Protein AF-Q12351-F1 (afdb_monomer)

Secondary structure (DSSP, 8-state):
----------PPPEEEE--HHHHHHHHHHHTTT-HHHHHHHHHHTT--TTS---HHHHHHHHHHHHHHHHHTT-EEEEETTTTEEEEEPPTT-PPP----S-HHHHIIIIIHHHHHHHHHHHTTS------------

Sequence (137 aa):
MVASSINEESSLAVNLTSDVEKASKTLFKAFEKSYANDYLMKKFFHIPITEKVSRARINAMIHYYTTCYHDLDGEIAEANDFDAVAIWSRPGCHLPATLSDDESFNKIFFSRLDCEEARSHASGNGLLLPLCHRKRS

Structure (mmCIF, N/CA/C/O backbone):
data_AF-Q12351-F1
#
_entry.id   AF-Q12351-F1
#
loop_
_atom_site.group_PDB
_atom_site.id
_atom_site.type_symbol
_atom_site.label_atom_id
_atom_site.label_alt_id
_atom_site.label_comp_id
_atom_site.label_asym_id
_atom_site.label_entity_id
_atom_site.label_seq_id
_atom_site.pdbx_PDB_ins_code
_atom_site.Cartn_x
_atom_site.Cartn_y
_atom_site.Cartn_z
_atom_site.occupancy
_atom_site.B_iso_or_equiv
_atom_site.auth_seq_id
_atom_site.auth_comp_id
_atom_site.auth_asym_id
_atom_site.auth_atom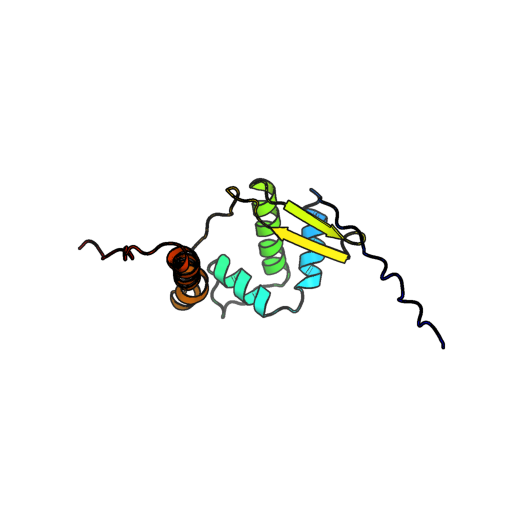_id
_atom_site.pdbx_PDB_model_num
ATOM 1 N N . MET A 1 1 ? 39.952 33.166 9.981 1.00 46.28 1 MET A N 1
ATOM 2 C CA . MET A 1 1 ? 38.847 32.818 9.066 1.00 46.28 1 MET A CA 1
ATOM 3 C C . MET A 1 1 ? 38.934 31.325 8.818 1.00 46.28 1 MET A C 1
ATOM 5 O O . MET A 1 1 ? 39.810 30.903 8.079 1.00 46.28 1 MET A O 1
ATOM 9 N N . VAL A 1 2 ? 38.136 30.523 9.520 1.00 43.78 2 VAL A N 1
ATOM 10 C CA . VAL A 1 2 ? 38.028 29.089 9.228 1.00 43.78 2 VAL A CA 1
ATOM 11 C C . VAL A 1 2 ? 36.829 28.973 8.304 1.00 43.78 2 VAL A C 1
ATOM 13 O O . VAL A 1 2 ? 35.702 29.187 8.740 1.00 43.78 2 VAL A O 1
ATOM 16 N N . ALA A 1 3 ? 37.088 28.762 7.016 1.00 51.72 3 ALA A N 1
ATOM 17 C CA . ALA A 1 3 ? 36.048 28.356 6.089 1.00 51.72 3 ALA A CA 1
ATOM 18 C C . ALA A 1 3 ? 35.582 26.981 6.569 1.00 51.72 3 ALA A C 1
ATOM 20 O O . ALA A 1 3 ? 36.320 26.003 6.475 1.00 51.72 3 ALA A O 1
ATOM 21 N N . SER A 1 4 ? 34.413 26.936 7.199 1.00 54.84 4 SER A N 1
ATOM 22 C CA . SER A 1 4 ? 33.743 25.687 7.518 1.00 54.84 4 SER A CA 1
ATOM 23 C C . SER A 1 4 ? 33.457 24.998 6.193 1.00 54.84 4 SER A C 1
ATOM 25 O O . SER A 1 4 ? 32.601 25.459 5.436 1.00 54.84 4 SER A O 1
ATOM 27 N N . SER A 1 5 ? 34.227 23.954 5.897 1.00 56.72 5 SER A N 1
ATOM 28 C CA . SER A 1 5 ? 33.968 23.036 4.800 1.00 56.72 5 SER A CA 1
ATOM 29 C C . SER A 1 5 ? 32.521 22.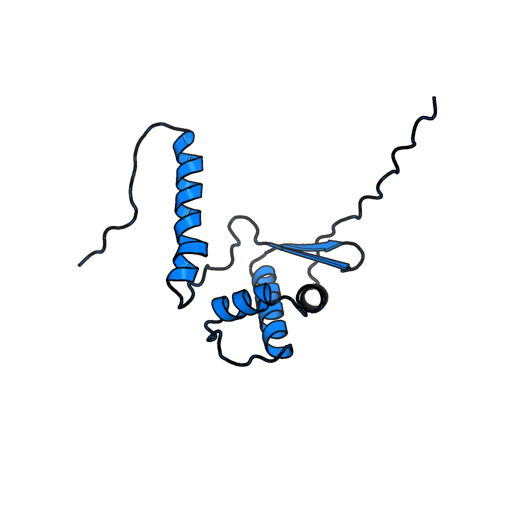585 4.922 1.00 56.72 5 SER A C 1
ATOM 31 O O . SER A 1 5 ? 32.148 21.921 5.888 1.00 56.72 5 SER A O 1
ATOM 33 N N . ILE A 1 6 ? 31.695 23.037 3.987 1.00 62.78 6 ILE A N 1
ATOM 34 C CA . ILE A 1 6 ? 30.345 22.530 3.805 1.00 62.78 6 ILE A CA 1
ATOM 35 C C . ILE A 1 6 ? 30.576 21.053 3.501 1.00 62.78 6 ILE A C 1
ATOM 37 O O . ILE A 1 6 ? 31.196 20.745 2.484 1.00 62.78 6 ILE A O 1
ATOM 41 N N . ASN A 1 7 ? 30.238 20.167 4.442 1.00 60.84 7 ASN A N 1
ATOM 42 C CA . ASN A 1 7 ? 30.271 18.733 4.190 1.00 60.84 7 ASN A CA 1
ATOM 43 C C . ASN A 1 7 ? 29.523 18.532 2.876 1.00 60.84 7 ASN A C 1
ATOM 45 O O . ASN A 1 7 ? 28.373 18.959 2.773 1.00 60.84 7 ASN A O 1
ATOM 49 N N . GLU A 1 8 ? 30.189 17.963 1.873 1.00 61.12 8 GLU A N 1
ATOM 50 C CA . GLU A 1 8 ? 29.503 17.418 0.713 1.00 61.12 8 GLU A CA 1
ATOM 51 C C . GLU A 1 8 ? 28.538 16.377 1.279 1.00 61.12 8 GLU A C 1
ATOM 53 O O . GLU A 1 8 ? 28.933 15.262 1.617 1.00 61.12 8 GLU A O 1
ATOM 58 N N . GLU A 1 9 ? 27.294 16.787 1.529 1.00 64.25 9 GLU A N 1
ATOM 59 C CA . GLU A 1 9 ? 26.228 15.873 1.886 1.00 64.25 9 GLU A CA 1
ATOM 60 C C . GLU A 1 9 ? 26.133 14.914 0.711 1.00 64.25 9 GLU A C 1
ATOM 62 O O . GLU A 1 9 ? 25.704 15.286 -0.382 1.00 64.25 9 GLU A O 1
ATOM 67 N N . SER A 1 10 ? 26.643 13.700 0.909 1.00 76.62 10 SER A N 1
ATOM 68 C CA . SER A 1 10 ? 26.610 12.652 -0.093 1.00 76.62 10 SER A CA 1
ATOM 69 C C . SER A 1 10 ? 25.144 12.358 -0.391 1.00 76.62 10 SER A C 1
ATOM 71 O O . SER A 1 10 ? 24.479 11.639 0.357 1.00 76.62 10 SER A O 1
ATOM 73 N N . SER A 1 11 ? 24.608 12.963 -1.445 1.00 81.56 11 SER A N 1
ATOM 74 C CA . SER A 1 11 ? 23.255 12.682 -1.897 1.00 81.56 11 SER A CA 1
ATOM 75 C C . SER A 1 11 ? 23.194 11.222 -2.333 1.00 81.56 11 SER A C 1
ATOM 77 O O . SER A 1 11 ? 23.970 10.799 -3.194 1.00 81.56 11 SER A O 1
ATOM 79 N N . LEU A 1 12 ? 22.291 10.452 -1.735 1.00 87.00 12 LEU A N 1
ATOM 80 C CA . LEU A 1 12 ? 22.066 9.065 -2.120 1.00 87.00 12 LEU A CA 1
ATOM 81 C C . LEU A 1 12 ? 21.270 9.036 -3.428 1.00 87.00 12 LEU A C 1
ATOM 83 O O . LEU A 1 12 ? 20.293 9.771 -3.582 1.00 87.00 12 LEU A O 1
ATOM 87 N N . ALA A 1 13 ? 21.699 8.201 -4.374 1.00 92.38 13 ALA A N 1
ATOM 88 C CA . ALA A 1 13 ? 20.981 8.022 -5.628 1.00 92.38 13 ALA A CA 1
ATOM 89 C C . ALA A 1 13 ? 19.627 7.337 -5.380 1.00 92.38 13 ALA A C 1
ATOM 91 O O . ALA A 1 13 ? 19.525 6.421 -4.562 1.00 92.38 13 ALA A O 1
ATOM 92 N N . VAL A 1 14 ? 18.607 7.785 -6.112 1.00 95.12 14 VAL A N 1
ATOM 93 C CA . VAL A 1 14 ? 17.275 7.175 -6.145 1.00 95.12 14 VAL A CA 1
ATOM 94 C C . VAL A 1 14 ? 17.141 6.428 -7.466 1.00 95.12 14 VAL A C 1
ATOM 96 O O . VAL A 1 14 ? 17.316 7.026 -8.529 1.00 95.12 14 VAL A O 1
ATOM 99 N N . ASN A 1 15 ? 16.820 5.139 -7.406 1.00 96.69 15 ASN A N 1
ATOM 100 C CA . ASN A 1 15 ? 16.699 4.276 -8.576 1.00 96.69 15 ASN A CA 1
ATOM 101 C C . ASN A 1 15 ? 15.251 3.823 -8.750 1.00 96.69 15 ASN A C 1
ATOM 103 O O . ASN A 1 15 ? 14.608 3.403 -7.789 1.00 96.69 15 ASN A O 1
ATOM 107 N N . LEU A 1 16 ? 14.746 3.854 -9.984 1.00 96.88 16 LEU A N 1
ATOM 108 C CA . LEU A 1 16 ? 13.497 3.171 -10.315 1.00 96.88 16 LEU A CA 1
ATOM 109 C C . LEU A 1 16 ? 13.728 1.658 -10.331 1.00 96.88 16 LEU A C 1
ATOM 111 O O . LEU A 1 16 ? 14.754 1.180 -10.815 1.00 96.88 16 LEU A O 1
ATOM 115 N N . THR A 1 17 ? 12.762 0.906 -9.821 1.00 97.06 17 THR A N 1
ATOM 116 C CA . THR A 1 17 ? 12.842 -0.547 -9.687 1.00 97.06 17 THR A CA 1
ATOM 117 C C . THR A 1 17 ? 11.505 -1.208 -10.006 1.00 97.06 17 THR A C 1
ATOM 119 O O . THR A 1 17 ? 10.444 -0.608 -9.863 1.00 97.06 17 THR A O 1
ATOM 122 N N . SER A 1 18 ? 11.561 -2.467 -10.430 1.00 96.69 18 SER A N 1
ATOM 123 C CA . SER A 1 18 ? 10.404 -3.355 -10.593 1.00 96.69 18 SER A CA 1
ATOM 124 C C . SER A 1 18 ? 10.377 -4.473 -9.542 1.00 96.69 18 SER A C 1
ATOM 126 O O . SER A 1 18 ? 9.554 -5.385 -9.615 1.00 96.69 18 SER A O 1
ATOM 128 N N . ASP A 1 19 ? 11.263 -4.426 -8.538 1.00 97.69 19 ASP A N 1
ATOM 129 C CA . ASP A 1 19 ? 11.307 -5.412 -7.453 1.00 97.69 19 ASP A CA 1
ATOM 130 C C . ASP A 1 19 ? 10.222 -5.121 -6.400 1.00 97.69 19 ASP A C 1
ATOM 132 O O . ASP A 1 19 ? 10.468 -4.600 -5.306 1.00 97.69 19 ASP A O 1
ATOM 136 N N . VAL A 1 20 ? 8.985 -5.466 -6.763 1.00 97.81 20 VAL A N 1
ATOM 137 C CA . VAL A 1 20 ? 7.782 -5.346 -5.925 1.00 97.81 20 VAL A CA 1
ATOM 138 C C . VAL A 1 20 ? 7.952 -6.073 -4.590 1.00 97.81 20 VAL A C 1
ATOM 140 O O . VAL A 1 20 ? 7.477 -5.594 -3.554 1.00 97.81 20 VAL A O 1
ATOM 143 N N . GLU A 1 21 ? 8.628 -7.224 -4.580 1.00 98.00 21 GLU A N 1
ATOM 144 C CA . GLU A 1 21 ? 8.813 -8.021 -3.369 1.00 98.00 21 GLU A CA 1
ATOM 145 C C . GLU A 1 21 ? 9.727 -7.333 -2.358 1.00 98.00 21 GLU A C 1
ATOM 147 O O . GLU A 1 21 ? 9.361 -7.228 -1.181 1.00 98.00 21 GLU A O 1
ATOM 152 N N . LYS A 1 22 ? 10.910 -6.872 -2.782 1.00 98.00 22 LYS A N 1
ATOM 153 C CA . LYS A 1 22 ? 11.820 -6.142 -1.892 1.00 98.00 22 LYS A CA 1
ATOM 154 C C . LYS A 1 22 ? 11.204 -4.828 -1.446 1.00 98.00 22 LYS A C 1
ATOM 156 O O . LYS A 1 22 ? 11.209 -4.555 -0.247 1.00 98.00 22 LYS A O 1
ATOM 161 N N . ALA A 1 23 ? 10.584 -4.089 -2.366 1.00 98.06 23 ALA A N 1
ATOM 162 C CA . ALA A 1 23 ? 9.871 -2.858 -2.048 1.00 98.06 23 ALA A CA 1
ATOM 163 C C . ALA A 1 23 ? 8.824 -3.082 -0.945 1.00 98.06 23 ALA A C 1
ATOM 165 O O . ALA A 1 23 ? 8.816 -2.397 0.078 1.00 98.06 23 ALA A O 1
ATOM 166 N N . SER A 1 24 ? 8.000 -4.121 -1.095 1.00 98.19 24 SER A N 1
ATOM 167 C CA . SER A 1 24 ? 6.996 -4.490 -0.094 1.00 98.19 24 SER A CA 1
ATOM 168 C C . SER A 1 24 ? 7.629 -4.857 1.248 1.00 98.19 24 SER A C 1
ATOM 170 O O . SER A 1 24 ? 7.187 -4.367 2.284 1.00 98.19 24 SER A O 1
ATOM 172 N N . LYS A 1 25 ? 8.695 -5.670 1.256 1.00 98.19 25 LYS A N 1
ATOM 173 C CA . LYS A 1 25 ? 9.408 -6.060 2.487 1.00 98.19 25 LYS A CA 1
ATOM 174 C C . LYS A 1 25 ? 9.990 -4.853 3.225 1.00 98.19 25 LYS A C 1
ATOM 176 O O . LYS A 1 25 ? 9.944 -4.831 4.457 1.00 98.19 25 LYS A O 1
ATOM 181 N N . THR A 1 26 ? 10.489 -3.851 2.508 1.00 97.94 26 THR A N 1
ATOM 182 C CA . THR A 1 26 ? 10.934 -2.587 3.109 1.00 97.94 26 THR A CA 1
ATOM 183 C C . THR A 1 26 ? 9.766 -1.834 3.730 1.00 97.94 26 THR A C 1
ATOM 185 O O . THR A 1 26 ? 9.844 -1.448 4.896 1.00 97.94 26 THR A O 1
ATOM 188 N N . LEU A 1 27 ? 8.640 -1.710 3.026 1.00 97.56 27 LEU A N 1
ATOM 189 C CA . LEU A 1 27 ? 7.449 -1.052 3.571 1.00 97.56 27 LEU A CA 1
ATOM 190 C C . LEU A 1 27 ? 6.864 -1.784 4.787 1.00 97.56 27 LEU A C 1
ATOM 192 O O . LEU A 1 27 ? 6.393 -1.131 5.718 1.00 97.56 27 LEU A O 1
ATOM 196 N N . PHE A 1 28 ? 6.950 -3.119 4.843 1.00 97.88 28 PHE A N 1
ATOM 197 C CA . PHE A 1 28 ? 6.544 -3.883 6.030 1.00 97.88 28 PHE A CA 1
ATOM 198 C C . PHE A 1 28 ? 7.335 -3.460 7.267 1.00 97.88 28 PHE A C 1
ATOM 200 O O . PHE A 1 28 ? 6.759 -3.346 8.348 1.00 97.88 28 PHE A O 1
ATOM 207 N N . LYS A 1 29 ? 8.645 -3.227 7.110 1.00 97.31 29 LYS A N 1
ATOM 208 C CA . LYS A 1 29 ? 9.517 -2.753 8.190 1.00 97.31 29 LYS A CA 1
ATOM 209 C C . LYS A 1 29 ? 9.226 -1.291 8.524 1.00 97.31 29 LYS A C 1
ATOM 211 O O . LYS A 1 29 ? 9.035 -0.968 9.693 1.00 97.31 29 LYS A O 1
ATOM 216 N N . ALA A 1 30 ? 9.131 -0.429 7.511 1.00 96.44 30 ALA A N 1
ATOM 2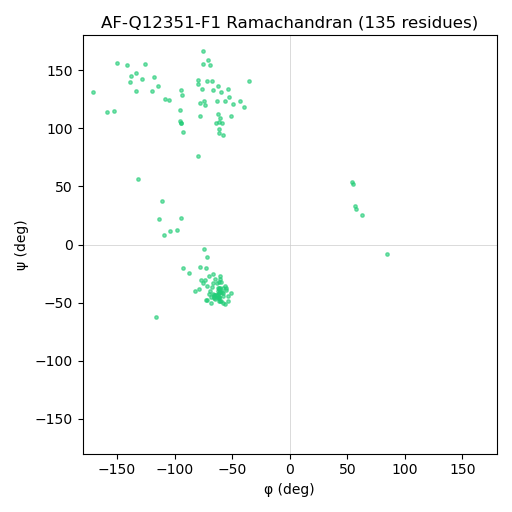17 C CA . ALA A 1 30 ? 8.894 1.004 7.685 1.00 96.44 30 ALA A CA 1
ATOM 218 C C . ALA A 1 30 ? 7.588 1.294 8.444 1.00 96.44 30 ALA A C 1
ATOM 220 O O . ALA A 1 30 ? 7.538 2.180 9.297 1.00 96.44 30 ALA A O 1
ATOM 221 N N . PHE A 1 31 ? 6.541 0.507 8.187 1.00 96.62 31 PHE A N 1
ATOM 222 C CA . PHE A 1 31 ? 5.233 0.666 8.820 1.00 96.62 31 PHE A CA 1
ATOM 223 C C . PHE A 1 31 ? 4.931 -0.357 9.919 1.00 96.62 31 PHE A C 1
ATOM 225 O O . PHE A 1 31 ? 3.793 -0.410 10.389 1.00 96.62 31 PHE A O 1
ATOM 232 N N . GLU A 1 32 ? 5.917 -1.133 10.386 1.00 95.88 32 GLU A N 1
ATOM 233 C CA . GLU A 1 32 ? 5.700 -2.233 11.340 1.00 95.88 32 GLU A CA 1
ATOM 234 C C . GLU A 1 32 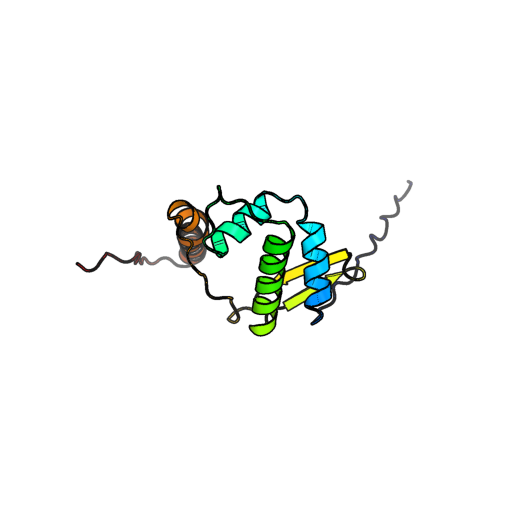? 4.897 -1.787 12.572 1.00 95.88 32 GLU A C 1
ATOM 236 O O . GLU A 1 32 ? 3.975 -2.484 13.000 1.00 95.88 32 GLU A O 1
ATOM 241 N N . LYS A 1 33 ? 5.214 -0.596 13.096 1.00 94.50 33 LYS A N 1
ATOM 242 C CA . LYS A 1 33 ? 4.617 -0.003 14.304 1.00 94.50 33 LYS A CA 1
ATOM 243 C C . LYS A 1 33 ? 3.797 1.260 14.013 1.00 94.50 33 LYS A C 1
ATOM 245 O O . LYS A 1 33 ? 3.593 2.085 14.902 1.00 94.50 33 LYS A O 1
ATOM 250 N N . SER A 1 34 ? 3.336 1.433 12.774 1.00 95.62 34 SER A N 1
ATOM 251 C CA . SER A 1 34 ? 2.550 2.601 12.371 1.00 95.62 34 SER A CA 1
ATOM 252 C C . SER A 1 34 ? 1.052 2.335 12.499 1.00 95.62 34 SER A C 1
ATOM 254 O O . SER A 1 34 ? 0.411 1.810 11.590 1.00 95.62 34 SER A O 1
ATOM 256 N N . TYR A 1 35 ? 0.461 2.765 13.617 1.00 93.75 35 TYR A N 1
ATOM 257 C CA . TYR A 1 35 ? -0.993 2.691 13.812 1.00 93.75 35 TYR A CA 1
ATOM 258 C C . TYR A 1 35 ? -1.777 3.499 12.770 1.00 93.75 35 TYR A C 1
ATOM 260 O O . TYR A 1 35 ? -2.899 3.134 12.425 1.00 93.75 35 TYR A O 1
ATOM 268 N N . ALA A 1 36 ? -1.187 4.581 12.254 1.00 94.44 36 ALA A N 1
ATOM 269 C CA . ALA A 1 36 ? -1.782 5.371 11.183 1.00 94.44 36 ALA A CA 1
ATOM 270 C C . ALA A 1 36 ? -1.879 4.558 9.884 1.00 94.44 36 ALA A C 1
ATOM 272 O O . ALA A 1 36 ? -2.937 4.527 9.261 1.00 94.44 36 ALA A O 1
ATOM 273 N N . ASN A 1 37 ? -0.811 3.842 9.516 1.00 94.94 37 ASN A N 1
ATOM 274 C CA . ASN A 1 37 ? -0.840 2.956 8.357 1.00 94.94 37 ASN A CA 1
ATOM 275 C C . ASN A 1 37 ? -1.851 1.817 8.550 1.00 94.94 37 ASN A C 1
ATOM 277 O O . ASN A 1 37 ? -2.649 1.553 7.657 1.00 94.94 37 ASN A O 1
ATOM 281 N N . ASP A 1 38 ? -1.889 1.193 9.729 1.00 95.62 38 ASP A N 1
ATOM 282 C CA . ASP A 1 38 ? -2.871 0.148 10.042 1.00 95.62 38 ASP A CA 1
ATOM 283 C C . ASP A 1 38 ? -4.316 0.647 9.893 1.00 95.62 38 ASP A C 1
ATOM 285 O O . ASP A 1 38 ? -5.167 -0.057 9.346 1.00 95.62 38 ASP A O 1
ATOM 289 N N . TYR A 1 39 ? -4.597 1.869 10.355 1.00 94.56 39 TYR A N 1
ATOM 290 C CA . TYR A 1 39 ? -5.895 2.515 10.175 1.00 94.56 39 TYR A CA 1
ATOM 291 C C . TYR A 1 39 ? -6.222 2.722 8.691 1.00 94.56 39 TYR A C 1
ATOM 293 O O . TYR A 1 39 ? -7.311 2.343 8.262 1.00 94.56 39 TYR A O 1
ATOM 301 N N . LEU A 1 40 ? -5.287 3.269 7.906 1.00 92.44 40 LEU A N 1
ATOM 302 C CA . LEU A 1 40 ? -5.476 3.489 6.469 1.00 92.44 40 LEU A CA 1
ATOM 303 C C . LEU A 1 40 ? -5.724 2.175 5.725 1.00 92.44 40 LEU A C 1
ATOM 305 O O . LEU A 1 40 ? -6.712 2.067 5.005 1.00 92.44 40 LEU A O 1
ATOM 309 N N . MET A 1 41 ? -4.900 1.151 5.960 1.00 94.62 41 MET A N 1
ATOM 310 C CA . MET A 1 41 ? -5.069 -0.168 5.343 1.00 94.62 41 MET A CA 1
ATOM 311 C C . MET A 1 41 ? -6.440 -0.764 5.665 1.00 94.62 41 MET A C 1
ATOM 313 O O . MET A 1 41 ? -7.131 -1.236 4.766 1.00 94.62 41 MET A O 1
ATOM 317 N N . LYS A 1 42 ? -6.892 -0.680 6.924 1.00 94.31 42 LYS A N 1
ATOM 318 C CA . LYS A 1 42 ? -8.245 -1.119 7.292 1.00 94.31 42 LYS A CA 1
ATOM 319 C C . LYS A 1 42 ? -9.332 -0.333 6.566 1.00 94.31 42 LYS A C 1
ATOM 321 O O . LYS A 1 42 ? -10.301 -0.936 6.120 1.00 94.31 42 LYS A O 1
ATOM 326 N N . LYS A 1 43 ? -9.187 0.989 6.438 1.00 92.38 43 LYS A N 1
ATOM 327 C CA . LYS A 1 43 ? -10.174 1.831 5.748 1.00 92.38 43 LYS A CA 1
ATOM 328 C C . LYS A 1 43 ? -10.263 1.518 4.265 1.00 92.38 43 LYS A C 1
ATOM 330 O O . LYS A 1 43 ? -11.377 1.409 3.759 1.00 92.38 43 LYS A O 1
ATOM 335 N N . PHE A 1 44 ? -9.124 1.333 3.607 1.00 90.44 44 PHE A N 1
ATOM 336 C CA . PHE A 1 44 ? -9.080 1.001 2.188 1.00 90.44 44 PHE A CA 1
ATOM 337 C C . PHE A 1 44 ? -9.585 -0.419 1.887 1.00 90.44 44 PHE A C 1
ATOM 339 O O . PHE A 1 44 ? -10.136 -0.655 0.820 1.00 90.44 44 PHE A O 1
ATOM 346 N N . PHE A 1 45 ? -9.469 -1.347 2.842 1.00 92.62 45 PHE A N 1
ATOM 347 C CA . PHE A 1 45 ? -9.984 -2.717 2.725 1.00 92.62 45 PHE A CA 1
ATOM 348 C C . PHE A 1 45 ? -11.353 -2.944 3.387 1.00 92.62 45 PHE A C 1
ATOM 350 O O . PHE A 1 45 ? -11.752 -4.096 3.556 1.00 92.62 45 PHE A O 1
ATOM 357 N N . HIS A 1 46 ? -12.076 -1.887 3.775 1.00 92.69 46 HIS A N 1
ATOM 358 C CA . HIS A 1 46 ? -13.410 -1.996 4.391 1.00 92.69 46 HIS A CA 1
ATOM 359 C C . HIS A 1 46 ? -13.450 -2.858 5.669 1.00 92.69 46 HIS A C 1
ATOM 361 O O . HIS A 1 46 ? -14.433 -3.531 5.976 1.00 92.69 46 HIS A O 1
ATOM 367 N N . ILE A 1 47 ? -12.366 -2.848 6.445 1.00 93.38 47 ILE A N 1
ATOM 368 C CA . ILE A 1 47 ? -12.259 -3.608 7.691 1.00 93.38 47 ILE A CA 1
ATOM 369 C C . ILE A 1 47 ? -12.673 -2.718 8.867 1.00 93.38 47 ILE A C 1
ATOM 371 O O . ILE A 1 47 ? -12.110 -1.629 9.041 1.00 93.38 47 ILE A O 1
ATOM 375 N N . PRO A 1 48 ? -13.590 -3.174 9.742 1.00 93.06 48 PRO A N 1
ATOM 376 C CA . PRO A 1 48 ? -13.922 -2.461 10.966 1.00 93.06 48 PRO A CA 1
ATOM 377 C C . PRO A 1 48 ? -12.6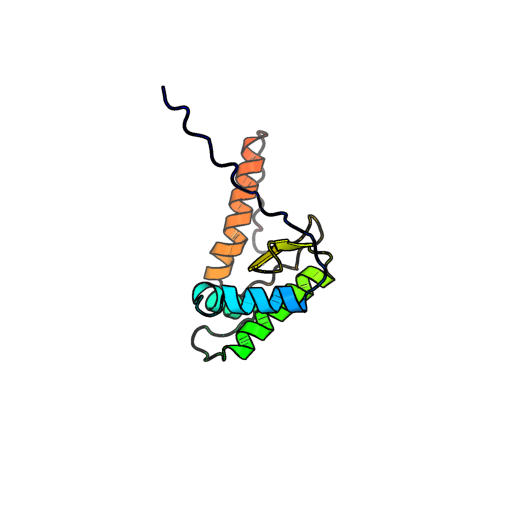76 -2.151 11.806 1.00 93.06 48 PRO A C 1
ATOM 379 O O . PRO A 1 48 ? -11.831 -3.011 12.067 1.00 93.06 48 PRO A O 1
ATOM 382 N N . ILE A 1 49 ? -12.563 -0.916 12.302 1.00 92.00 49 ILE A N 1
ATOM 383 C CA . ILE A 1 49 ? -11.392 -0.497 13.093 1.00 92.00 49 ILE A CA 1
ATOM 384 C C . ILE A 1 49 ? -11.220 -1.324 14.378 1.00 92.00 49 ILE A C 1
ATOM 386 O O . ILE A 1 49 ? -10.090 -1.516 14.828 1.00 92.00 49 ILE A O 1
ATOM 390 N N . THR A 1 50 ? -12.317 -1.867 14.913 1.00 94.12 50 THR A N 1
ATOM 391 C CA . THR A 1 50 ? -12.362 -2.740 16.095 1.00 94.12 50 THR A CA 1
ATOM 392 C C . THR A 1 50 ? -11.941 -4.181 15.806 1.00 94.12 50 THR A C 1
ATOM 394 O O . THR A 1 50 ? -11.577 -4.899 16.735 1.00 94.12 50 THR A O 1
ATOM 397 N N . GLU A 1 51 ? -11.955 -4.620 14.544 1.00 95.25 51 GLU A N 1
ATOM 398 C CA . GLU A 1 51 ? -11.559 -5.978 14.174 1.00 95.25 51 GLU A CA 1
ATOM 399 C C . GLU A 1 51 ? -10.062 -6.186 14.429 1.00 95.25 51 GLU A C 1
ATOM 401 O O . GLU A 1 51 ? -9.215 -5.371 14.044 1.00 95.25 51 GLU A O 1
ATOM 406 N N . LYS A 1 52 ? -9.703 -7.301 15.066 1.00 94.44 52 LYS A N 1
ATOM 407 C CA . LYS A 1 52 ? -8.300 -7.664 15.259 1.00 94.44 52 LYS A CA 1
ATOM 408 C C . LYS A 1 52 ? -7.712 -8.162 13.940 1.00 94.44 52 LYS A C 1
ATOM 410 O O . LYS A 1 52 ? -8.174 -9.149 13.378 1.00 94.44 52 LYS A O 1
ATOM 415 N N . VAL A 1 53 ? -6.632 -7.527 13.496 1.00 94.69 53 VAL A N 1
ATOM 416 C CA . VAL A 1 53 ? -5.913 -7.896 12.272 1.00 94.69 53 VAL A CA 1
ATOM 417 C C . VAL A 1 53 ? -4.480 -8.271 12.641 1.00 94.69 53 VAL A C 1
ATOM 419 O O . VAL A 1 53 ? -3.831 -7.572 13.415 1.00 94.69 53 VAL A O 1
ATOM 422 N N . SER A 1 54 ? -3.993 -9.407 12.138 1.00 96.44 54 SER A N 1
ATOM 423 C CA . SER A 1 54 ? -2.610 -9.838 12.367 1.00 96.44 54 SER A CA 1
ATOM 424 C C . SER A 1 54 ? -1.628 -8.954 11.597 1.00 96.44 54 SER A C 1
ATOM 426 O O . SER A 1 54 ? -1.988 -8.346 10.585 1.00 96.44 54 SER A O 1
ATOM 428 N N . ARG A 1 55 ? -0.354 -8.922 12.019 1.00 96.44 55 ARG A N 1
ATOM 429 C CA . ARG A 1 55 ? 0.651 -8.162 11.266 1.00 96.44 55 ARG A CA 1
ATOM 430 C C . ARG A 1 55 ? 0.796 -8.680 9.837 1.00 96.44 55 ARG A C 1
ATOM 432 O O . ARG A 1 55 ? 0.815 -7.875 8.915 1.00 96.44 55 ARG A O 1
ATOM 439 N N . ALA A 1 56 ? 0.774 -10.002 9.661 1.00 97.31 56 ALA A N 1
ATOM 440 C CA . ALA A 1 56 ? 0.800 -10.652 8.353 1.00 97.31 56 ALA A CA 1
ATOM 441 C C . ALA A 1 56 ? -0.334 -10.178 7.428 1.00 97.31 56 ALA A C 1
ATOM 443 O O . ALA A 1 56 ? -0.100 -9.958 6.245 1.00 97.31 56 ALA A O 1
ATOM 444 N N . ARG A 1 57 ? -1.545 -9.965 7.961 1.00 97.56 57 ARG A N 1
ATOM 445 C CA . ARG A 1 57 ? -2.685 -9.503 7.160 1.00 97.56 57 ARG A CA 1
ATOM 446 C C . ARG A 1 57 ? -2.544 -8.039 6.731 1.00 97.56 57 ARG A C 1
ATOM 448 O O . ARG A 1 57 ? -2.890 -7.731 5.600 1.00 97.56 57 ARG A O 1
ATOM 455 N N . ILE A 1 58 ? -1.977 -7.164 7.563 1.00 97.56 58 ILE A N 1
ATOM 456 C CA . ILE A 1 58 ? -1.637 -5.796 7.124 1.00 97.56 58 ILE A CA 1
ATOM 457 C C . ILE A 1 58 ? -0.486 -5.804 6.109 1.00 97.56 58 ILE A C 1
ATOM 459 O O . ILE A 1 58 ? -0.562 -5.100 5.110 1.00 97.56 58 ILE A O 1
ATOM 463 N N . ASN A 1 59 ? 0.537 -6.641 6.296 1.00 98.12 59 ASN A N 1
ATOM 464 C CA . ASN A 1 59 ? 1.621 -6.767 5.317 1.00 98.12 59 ASN A CA 1
ATOM 465 C C . ASN A 1 59 ? 1.090 -7.249 3.957 1.00 98.12 59 ASN A C 1
ATOM 467 O O . ASN A 1 59 ? 1.500 -6.737 2.922 1.00 98.12 59 ASN A O 1
ATOM 471 N N . ALA A 1 60 ? 0.123 -8.170 3.949 1.00 98.12 60 ALA A N 1
ATOM 472 C CA . ALA A 1 60 ? -0.550 -8.587 2.722 1.00 98.12 60 ALA A CA 1
ATOM 473 C C . ALA A 1 60 ? -1.292 -7.425 2.033 1.00 98.12 60 ALA A C 1
ATOM 475 O O . ALA A 1 60 ? -1.247 -7.330 0.812 1.00 98.12 60 ALA A O 1
ATOM 476 N N . MET A 1 61 ? -1.917 -6.513 2.789 1.00 97.00 61 MET A N 1
ATOM 477 C CA . MET A 1 61 ? -2.568 -5.312 2.234 1.00 97.00 61 MET A CA 1
ATOM 478 C C . MET A 1 61 ? -1.564 -4.333 1.629 1.00 97.00 61 MET A C 1
ATOM 480 O O . MET A 1 61 ? -1.796 -3.817 0.540 1.00 97.00 61 MET A O 1
ATOM 484 N N . ILE A 1 62 ? -0.432 -4.113 2.306 1.00 97.25 62 ILE A N 1
ATOM 485 C CA . ILE A 1 62 ? 0.662 -3.290 1.777 1.00 97.25 62 ILE A CA 1
ATOM 486 C C . ILE A 1 62 ? 1.175 -3.902 0.469 1.00 97.25 62 ILE A C 1
ATOM 488 O O . ILE A 1 62 ? 1.268 -3.204 -0.532 1.00 97.25 62 ILE A O 1
ATOM 492 N N . HIS A 1 63 ? 1.450 -5.209 0.454 1.00 98.06 63 HIS A N 1
ATOM 493 C CA . HIS A 1 63 ? 1.934 -5.906 -0.738 1.00 98.06 63 HIS A CA 1
ATOM 494 C C . HIS A 1 63 ? 0.938 -5.858 -1.895 1.00 98.06 63 HIS A C 1
ATOM 496 O O . HIS A 1 63 ? 1.333 -5.634 -3.037 1.00 98.06 63 HIS A O 1
ATOM 502 N N . TYR A 1 64 ? -0.351 -6.032 -1.593 1.00 96.56 64 TYR A N 1
ATOM 503 C CA . TYR A 1 64 ? -1.421 -5.894 -2.570 1.00 96.56 64 TYR A CA 1
ATOM 504 C C . TYR A 1 64 ? -1.381 -4.512 -3.220 1.00 96.56 64 TYR A C 1
ATOM 506 O O . TYR A 1 64 ? -1.311 -4.429 -4.440 1.00 96.56 64 TYR A O 1
ATOM 514 N N . TYR A 1 65 ? -1.327 -3.432 -2.430 1.00 94.50 65 TYR A N 1
ATOM 515 C CA . TYR A 1 65 ? -1.251 -2.088 -2.999 1.00 94.50 65 TYR A CA 1
ATOM 516 C C . TYR A 1 65 ? 0.040 -1.846 -3.776 1.00 94.50 65 TYR A C 1
ATOM 518 O O . TYR A 1 65 ? -0.047 -1.330 -4.885 1.00 94.50 65 TYR A O 1
ATOM 526 N N . THR A 1 66 ? 1.207 -2.257 -3.272 1.00 95.69 66 THR A N 1
ATOM 527 C CA . THR A 1 66 ? 2.467 -2.168 -4.033 1.00 95.69 66 THR A CA 1
ATOM 528 C C . THR A 1 66 ? 2.339 -2.839 -5.400 1.00 95.69 66 THR A C 1
ATOM 530 O O . THR A 1 66 ? 2.748 -2.265 -6.406 1.00 95.69 66 THR A O 1
ATOM 533 N N . THR A 1 67 ? 1.726 -4.024 -5.440 1.00 96.50 67 THR A N 1
ATOM 534 C CA . THR A 1 67 ? 1.491 -4.775 -6.679 1.00 96.50 67 THR A CA 1
ATOM 535 C C . THR A 1 67 ? 0.513 -4.037 -7.588 1.00 96.50 67 THR A C 1
ATOM 537 O O . THR A 1 67 ? 0.811 -3.840 -8.756 1.00 96.50 67 THR A O 1
ATOM 540 N N . CYS A 1 68 ? -0.605 -3.531 -7.061 1.00 93.94 68 CYS A N 1
ATOM 541 C CA . CYS A 1 68 ? -1.561 -2.765 -7.859 1.00 93.94 68 CYS A CA 1
ATOM 542 C C . CYS A 1 68 ? -0.955 -1.493 -8.461 1.00 93.94 68 CYS A C 1
ATOM 544 O O . CYS A 1 68 ? -1.264 -1.165 -9.602 1.00 93.94 68 CYS A O 1
ATOM 546 N N . TYR A 1 69 ? -0.113 -0.769 -7.715 1.00 93.50 69 TYR A N 1
ATOM 547 C CA . TYR A 1 69 ? 0.599 0.381 -8.269 1.00 93.50 69 TYR A CA 1
ATOM 548 C C . TYR A 1 69 ? 1.523 -0.058 -9.403 1.00 93.50 69 TYR A C 1
ATOM 550 O O . TYR A 1 69 ? 1.485 0.554 -10.460 1.00 93.50 69 TYR A O 1
ATOM 558 N N . HIS A 1 70 ? 2.292 -1.130 -9.220 1.00 94.75 70 HIS A N 1
ATOM 559 C CA . HIS A 1 70 ? 3.174 -1.655 -10.260 1.00 94.75 70 HIS A CA 1
ATOM 560 C C . HIS A 1 70 ? 2.411 -2.113 -11.518 1.00 94.75 70 HIS A C 1
ATOM 562 O O . HIS A 1 70 ? 2.790 -1.758 -12.629 1.00 94.75 70 HIS A O 1
ATOM 568 N N . ASP A 1 71 ? 1.308 -2.846 -11.352 1.00 94.69 71 ASP A N 1
ATOM 569 C CA . ASP A 1 71 ? 0.492 -3.372 -12.456 1.00 94.69 71 ASP A CA 1
ATOM 570 C C . ASP A 1 71 ? -0.212 -2.270 -13.261 1.00 94.69 71 ASP A C 1
ATOM 572 O O . ASP A 1 71 ? -0.532 -2.462 -14.433 1.00 94.69 71 ASP A O 1
ATOM 576 N N . LEU A 1 72 ? -0.455 -1.111 -12.642 1.00 92.50 72 LEU A N 1
ATOM 577 C CA . LEU A 1 72 ? -1.030 0.071 -13.285 1.00 92.50 72 LEU A CA 1
ATOM 578 C C . LEU A 1 72 ? 0.037 1.048 -13.789 1.00 92.50 72 LEU A C 1
ATOM 580 O O . LEU A 1 72 ? -0.247 2.232 -13.942 1.00 92.50 72 LEU A O 1
ATOM 584 N N . ASP A 1 73 ? 1.259 0.578 -14.035 1.00 92.88 73 ASP A N 1
ATOM 585 C CA . ASP A 1 73 ? 2.393 1.391 -14.476 1.00 92.88 73 ASP A CA 1
ATOM 586 C C . ASP A 1 73 ? 2.755 2.555 -13.526 1.00 92.88 73 ASP A C 1
ATOM 588 O O . ASP A 1 73 ? 3.225 3.622 -13.949 1.00 92.88 73 ASP A O 1
ATOM 592 N N . GLY A 1 74 ? 2.510 2.375 -12.230 1.00 92.06 74 GLY A N 1
ATOM 593 C CA . GLY A 1 74 ? 3.065 3.202 -11.168 1.00 92.06 74 GLY A CA 1
ATOM 594 C C . GLY A 1 74 ? 4.569 2.984 -11.028 1.00 92.06 74 GLY A C 1
ATOM 595 O O . GLY A 1 74 ? 5.114 1.938 -11.378 1.00 92.06 74 GLY A O 1
ATOM 596 N N . GLU A 1 75 ? 5.253 3.995 -10.511 1.00 94.69 75 GLU A N 1
ATOM 597 C CA . GLU A 1 75 ? 6.694 3.946 -10.304 1.00 94.69 75 GLU A CA 1
ATOM 598 C C . GLU A 1 75 ? 6.989 3.497 -8.878 1.00 94.69 75 GLU A C 1
ATOM 600 O O . GLU A 1 75 ? 6.414 4.001 -7.908 1.00 94.69 75 GLU A O 1
ATOM 605 N N . ILE A 1 76 ? 7.908 2.542 -8.763 1.00 97.12 76 ILE A N 1
ATOM 606 C CA . ILE A 1 76 ? 8.531 2.169 -7.501 1.00 97.12 76 ILE A CA 1
ATOM 607 C C . ILE A 1 76 ? 9.962 2.674 -7.568 1.00 97.12 76 ILE A C 1
ATOM 609 O O . ILE A 1 76 ? 10.702 2.344 -8.496 1.00 97.12 76 ILE A O 1
ATOM 613 N N . ALA A 1 77 ? 10.350 3.468 -6.581 1.00 97.19 77 ALA A N 1
ATOM 614 C CA . ALA A 1 77 ? 11.714 3.927 -6.424 1.00 97.19 77 ALA A CA 1
ATOM 615 C C . ALA A 1 77 ? 12.303 3.422 -5.115 1.00 97.19 77 ALA A C 1
ATOM 617 O O . ALA A 1 77 ? 11.612 3.344 -4.097 1.00 97.19 77 ALA A O 1
ATOM 618 N N . GLU A 1 78 ? 13.588 3.108 -5.144 1.00 97.38 78 GLU A N 1
ATOM 619 C CA . GLU A 1 78 ? 14.370 2.713 -3.983 1.00 97.38 78 GLU A CA 1
ATOM 620 C C . GLU A 1 78 ? 15.616 3.589 -3.849 1.00 97.38 78 GLU A C 1
ATOM 622 O O . GLU A 1 78 ? 16.086 4.183 -4.823 1.00 97.38 78 GLU A O 1
ATOM 627 N N . ALA A 1 79 ? 16.129 3.691 -2.630 1.00 96.19 79 ALA A N 1
ATOM 628 C CA . ALA A 1 79 ? 17.417 4.300 -2.360 1.00 96.19 79 ALA A CA 1
ATOM 629 C C . ALA A 1 79 ? 18.190 3.467 -1.337 1.00 96.19 79 ALA A C 1
ATOM 631 O O . ALA A 1 79 ? 17.615 2.949 -0.374 1.00 96.19 79 ALA A O 1
ATOM 632 N N . ASN A 1 80 ? 19.510 3.432 -1.530 1.00 95.31 80 ASN A N 1
ATOM 633 C CA . ASN A 1 80 ? 20.467 2.766 -0.650 1.00 95.31 80 ASN A CA 1
ATOM 634 C C . ASN A 1 80 ? 20.132 1.283 -0.398 1.00 95.31 80 ASN A C 1
ATOM 636 O O . ASN A 1 80 ? 20.007 0.864 0.748 1.00 95.31 80 ASN A O 1
ATOM 640 N N . ASP A 1 81 ? 19.968 0.509 -1.480 1.00 95.12 81 ASP A N 1
ATOM 641 C CA . ASP A 1 81 ? 19.643 -0.928 -1.449 1.00 95.12 81 ASP A CA 1
ATOM 642 C C . ASP A 1 81 ? 18.381 -1.220 -0.623 1.00 95.12 81 ASP A C 1
ATOM 644 O O . ASP A 1 81 ? 18.358 -2.067 0.270 1.00 95.12 81 ASP A O 1
ATOM 648 N N . PHE A 1 82 ? 17.298 -0.507 -0.953 1.00 96.62 82 PHE A N 1
ATOM 649 C CA . PHE A 1 82 ? 15.989 -0.642 -0.310 1.00 96.62 82 PHE A CA 1
ATOM 650 C C . PHE A 1 82 ? 15.945 -0.282 1.187 1.00 96.62 82 PHE A C 1
ATOM 652 O O . PHE A 1 82 ? 15.034 -0.731 1.893 1.00 96.62 82 PHE A O 1
ATOM 659 N N . ASP A 1 83 ? 16.849 0.568 1.677 1.00 95.31 83 ASP A N 1
ATOM 660 C CA . ASP A 1 83 ? 16.682 1.225 2.982 1.00 95.31 83 ASP A CA 1
ATOM 661 C C . ASP A 1 83 ? 15.497 2.201 2.971 1.00 95.31 83 ASP A C 1
ATOM 663 O O . ASP A 1 83 ? 14.784 2.348 3.968 1.00 95.31 83 ASP A O 1
ATOM 667 N N . ALA A 1 84 ? 15.255 2.839 1.823 1.00 95.44 84 ALA A N 1
ATOM 668 C CA . ALA A 1 84 ? 14.085 3.665 1.575 1.00 95.44 84 ALA A CA 1
ATOM 669 C C . ALA A 1 84 ? 13.397 3.244 0.277 1.0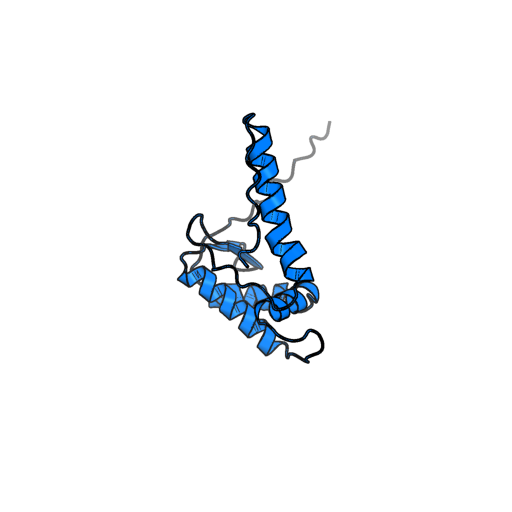0 95.44 84 ALA A C 1
ATOM 671 O O . ALA A 1 84 ? 14.047 2.906 -0.710 1.00 95.44 84 ALA A O 1
ATOM 672 N N . VAL A 1 85 ? 12.065 3.277 0.288 1.00 97.31 85 VAL A N 1
ATOM 673 C CA . VAL A 1 85 ? 11.216 2.943 -0.857 1.00 97.31 85 VAL A CA 1
ATOM 674 C C . VAL A 1 85 ? 10.066 3.933 -0.919 1.00 97.31 85 VAL A C 1
ATOM 676 O O . VAL A 1 85 ? 9.479 4.277 0.108 1.00 97.31 85 VAL A O 1
ATOM 679 N N . ALA A 1 86 ? 9.720 4.353 -2.127 1.00 96.44 86 ALA A N 1
ATOM 680 C CA . ALA A 1 86 ? 8.540 5.151 -2.399 1.00 96.44 86 ALA A CA 1
ATOM 681 C C . ALA A 1 86 ? 7.797 4.583 -3.611 1.00 96.44 86 ALA A C 1
ATOM 683 O O . ALA A 1 86 ? 8.396 4.004 -4.515 1.00 96.44 86 ALA A O 1
ATOM 684 N N . ILE A 1 87 ? 6.473 4.714 -3.586 1.00 96.19 87 ILE A N 1
ATOM 685 C CA . ILE A 1 87 ? 5.574 4.215 -4.625 1.00 96.19 87 ILE A CA 1
ATOM 686 C C . ILE A 1 87 ? 4.591 5.329 -4.946 1.00 96.19 87 ILE A C 1
ATOM 688 O O . ILE A 1 87 ? 4.011 5.915 -4.028 1.00 96.19 87 ILE A O 1
ATOM 692 N N . TRP A 1 88 ? 4.385 5.610 -6.227 1.00 94.50 88 TRP A N 1
ATOM 693 C CA . TRP A 1 88 ? 3.387 6.578 -6.668 1.00 94.50 88 TRP A CA 1
ATOM 694 C C . TRP A 1 88 ? 2.823 6.216 -8.040 1.00 94.50 88 TRP A C 1
ATOM 696 O O . TRP A 1 88 ? 3.451 5.534 -8.848 1.00 94.50 88 TRP A O 1
ATOM 706 N N . SER A 1 89 ? 1.616 6.700 -8.323 1.00 92.19 89 SER A N 1
ATOM 707 C CA . SER A 1 89 ? 1.046 6.635 -9.669 1.00 92.19 89 SER A CA 1
ATOM 708 C C . SER A 1 89 ? 1.619 7.735 -10.552 1.00 92.19 89 SER A C 1
ATOM 710 O O . SER A 1 89 ? 1.749 8.883 -10.123 1.00 92.19 89 SER A O 1
ATOM 712 N N . ARG A 1 90 ? 1.866 7.408 -11.821 1.00 89.06 90 ARG A N 1
ATOM 713 C CA . ARG A 1 90 ? 2.107 8.414 -12.858 1.00 89.06 90 ARG A CA 1
ATOM 714 C C . ARG A 1 90 ? 0.790 9.096 -13.263 1.00 89.06 90 ARG A C 1
ATOM 716 O O . ARG A 1 90 ? -0.276 8.493 -13.102 1.00 89.06 90 ARG A O 1
ATOM 723 N N . PRO A 1 91 ? 0.826 10.330 -13.797 1.00 88.88 91 PRO A N 1
ATOM 724 C CA . PRO A 1 91 ? -0.371 10.999 -14.304 1.00 88.88 91 PRO A CA 1
ATOM 725 C C . PRO A 1 91 ? -1.133 10.132 -15.317 1.00 88.88 91 PRO A C 1
ATOM 727 O O . PRO A 1 91 ? -0.552 9.659 -16.289 1.00 88.88 91 PRO A O 1
ATOM 730 N N . GLY A 1 92 ? -2.432 9.922 -15.087 1.00 86.31 92 GLY A N 1
ATOM 731 C CA . GLY A 1 92 ? -3.294 9.084 -15.938 1.00 86.31 92 GLY A CA 1
ATOM 732 C C . GLY A 1 92 ? -3.252 7.579 -15.633 1.00 86.31 92 GLY A C 1
ATOM 733 O O . GLY A 1 92 ? -4.103 6.840 -16.117 1.00 86.31 92 GLY A O 1
ATOM 734 N N . CYS A 1 93 ? -2.334 7.145 -14.770 1.00 85.12 93 CYS A N 1
ATOM 735 C CA . CYS A 1 93 ? -2.116 5.758 -14.346 1.00 85.12 93 CYS A CA 1
ATOM 736 C C . CYS A 1 93 ? -2.511 5.568 -12.867 1.00 85.12 93 CYS A C 1
ATOM 738 O O . CYS A 1 93 ? -1.822 4.917 -12.077 1.00 85.12 93 CYS A O 1
ATOM 740 N N . HIS A 1 94 ? -3.583 6.240 -12.444 1.00 83.25 94 HIS A N 1
ATOM 741 C CA . HIS A 1 94 ? -3.990 6.269 -11.043 1.00 83.25 94 HIS A CA 1
ATOM 742 C C . HIS A 1 94 ? -4.736 4.999 -10.652 1.00 83.25 94 HIS A C 1
ATOM 744 O O . HIS A 1 94 ? -5.615 4.529 -11.377 1.00 83.25 94 HIS A O 1
ATOM 750 N N . LEU A 1 95 ? -4.428 4.487 -9.460 1.00 81.25 95 LEU A N 1
ATOM 751 C CA . LEU A 1 95 ? -5.248 3.459 -8.840 1.00 81.25 95 LEU A CA 1
ATOM 752 C C . LEU A 1 95 ? -6.675 4.007 -8.646 1.00 81.25 95 LEU A C 1
ATOM 754 O O . LEU A 1 95 ? -6.821 5.114 -8.115 1.00 81.25 95 LEU A O 1
ATOM 758 N N . PRO A 1 96 ? -7.731 3.275 -9.048 1.00 77.44 96 PRO A N 1
ATOM 759 C CA . PRO A 1 96 ? -9.100 3.737 -8.868 1.00 77.44 96 PRO A CA 1
ATOM 760 C C . PRO A 1 96 ? -9.385 4.040 -7.395 1.00 77.44 96 PRO A C 1
ATOM 762 O O . PRO A 1 96 ? -9.237 3.172 -6.529 1.00 77.44 96 PRO A O 1
ATOM 765 N N . ALA A 1 97 ? -9.806 5.273 -7.107 1.00 72.81 97 ALA A N 1
ATOM 766 C CA . ALA A 1 97 ? -10.203 5.657 -5.761 1.00 72.81 97 ALA A CA 1
ATOM 767 C C . ALA A 1 97 ? -11.416 4.819 -5.341 1.00 72.81 97 ALA A C 1
ATOM 769 O O . ALA A 1 97 ? -12.507 4.950 -5.895 1.00 72.81 97 ALA A O 1
ATOM 770 N N . THR A 1 98 ? -11.216 3.940 -4.363 1.00 72.56 98 THR A N 1
ATOM 771 C CA . THR A 1 98 ? -12.307 3.182 -3.754 1.00 72.56 98 THR A CA 1
ATOM 772 C C . THR A 1 98 ? -12.738 3.933 -2.505 1.00 72.56 98 THR A C 1
ATOM 774 O O . THR A 1 98 ? -11.946 4.123 -1.579 1.00 72.56 98 THR A O 1
ATOM 777 N N . LEU A 1 99 ? -13.980 4.421 -2.505 1.00 77.06 99 LEU A N 1
ATOM 778 C CA . LEU A 1 99 ? -14.561 5.058 -1.328 1.00 77.06 99 LEU A CA 1
ATOM 779 C C . LEU A 1 99 ? -14.630 4.035 -0.196 1.00 77.06 99 LEU A C 1
ATOM 781 O O . LEU A 1 99 ? -15.037 2.901 -0.416 1.00 77.06 99 LEU A O 1
ATOM 785 N N . SER A 1 100 ? -14.264 4.449 1.013 1.00 81.62 100 SER A N 1
ATOM 786 C CA . SER A 1 100 ? -14.445 3.625 2.207 1.00 81.62 100 SER A CA 1
ATOM 787 C C . SER A 1 100 ? -15.921 3.626 2.629 1.00 81.62 100 SER A C 1
ATOM 789 O O . SER A 1 100 ? -16.689 4.496 2.222 1.00 81.62 100 SER A O 1
ATOM 791 N N . ASP A 1 101 ? -16.325 2.724 3.521 1.00 82.88 101 ASP A N 1
ATOM 792 C CA . ASP A 1 101 ? -17.678 2.756 4.113 1.00 82.88 101 ASP A CA 1
ATOM 793 C C . ASP A 1 101 ? -17.847 3.864 5.168 1.00 82.88 101 ASP A C 1
ATOM 795 O O . ASP A 1 101 ? -18.927 4.075 5.718 1.00 82.88 101 ASP A O 1
ATOM 799 N N . ASP A 1 102 ? -16.770 4.586 5.480 1.00 83.81 102 ASP A N 1
ATOM 800 C CA . ASP A 1 102 ? -16.773 5.696 6.421 1.00 83.81 102 ASP A CA 1
ATOM 801 C C . ASP A 1 102 ? -16.965 7.030 5.688 1.00 83.81 102 ASP A C 1
ATOM 803 O O . ASP A 1 102 ? -16.048 7.575 5.071 1.00 83.81 102 ASP A O 1
ATOM 807 N N . GLU A 1 103 ? -18.171 7.590 5.793 1.00 84.69 103 GLU A N 1
ATOM 808 C CA . GLU A 1 103 ? -18.511 8.879 5.185 1.00 84.69 103 GLU A CA 1
ATOM 809 C C . GLU A 1 103 ? -17.622 10.024 5.701 1.00 84.69 103 GLU A C 1
ATOM 811 O O . GLU A 1 103 ? -17.304 10.950 4.953 1.00 84.69 103 GLU A O 1
ATOM 816 N N . SER A 1 104 ? -17.185 9.969 6.964 1.00 85.25 104 SER A N 1
ATOM 817 C CA . SER A 1 104 ? -16.295 10.986 7.535 1.00 85.25 104 SER A CA 1
ATOM 818 C C . SER A 1 104 ? -14.901 10.882 6.928 1.00 85.25 104 SER A C 1
ATOM 820 O O . SER A 1 104 ? -14.319 11.900 6.550 1.00 85.25 104 SER A O 1
ATOM 822 N N . PHE A 1 105 ? -14.395 9.656 6.771 1.00 85.56 105 PHE A N 1
ATOM 823 C CA . PHE A 1 105 ? -13.143 9.398 6.062 1.00 85.56 105 PHE A CA 1
ATOM 824 C C . PHE A 1 105 ? -13.219 9.920 4.626 1.00 85.56 105 PHE A C 1
ATOM 826 O O . PHE A 1 105 ? -12.371 10.711 4.219 1.00 85.56 105 PHE A O 1
ATOM 833 N N . ASN A 1 106 ? -14.278 9.573 3.890 1.00 84.56 106 ASN A N 1
ATOM 834 C CA . ASN A 1 106 ? -14.439 9.997 2.501 1.00 84.56 106 ASN A CA 1
ATOM 835 C C . ASN A 1 106 ? -14.539 11.518 2.360 1.00 84.56 106 ASN A C 1
ATOM 837 O O . ASN A 1 106 ? -13.997 12.099 1.417 1.00 84.56 106 ASN A O 1
ATOM 841 N N . LYS A 1 107 ? -15.203 12.183 3.314 1.00 83.31 107 LYS A N 1
ATOM 842 C CA . LYS A 1 107 ? -15.280 13.645 3.331 1.00 83.31 107 LYS A CA 1
ATOM 843 C C . LYS A 1 107 ? -13.896 14.275 3.452 1.00 83.31 107 LYS A C 1
ATOM 845 O 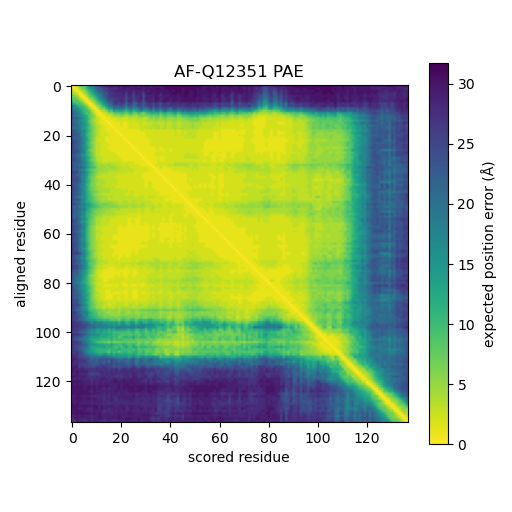O . LYS A 1 107 ? -13.592 15.216 2.723 1.00 83.31 107 LYS A O 1
ATOM 850 N N . ILE A 1 108 ? -13.072 13.757 4.359 1.00 81.25 108 ILE A N 1
ATOM 851 C CA . ILE A 1 108 ? -11.738 14.291 4.639 1.00 81.25 108 ILE A CA 1
ATOM 852 C C . ILE A 1 108 ? -10.759 13.976 3.504 1.00 81.25 108 ILE A C 1
ATOM 854 O O . ILE A 1 108 ? -10.062 14.882 3.064 1.00 81.25 108 ILE A O 1
ATOM 858 N N . PHE A 1 109 ? -10.720 12.728 3.034 1.00 77.31 109 PHE A N 1
ATOM 859 C CA . PHE A 1 109 ? -9.695 12.251 2.101 1.00 77.31 109 PHE A CA 1
ATOM 860 C C . PHE A 1 109 ? -10.023 12.467 0.626 1.00 77.31 109 PHE A C 1
ATOM 862 O O . PHE A 1 109 ? -9.096 12.544 -0.165 1.00 77.31 109 PHE A O 1
ATOM 869 N N . PHE A 1 110 ? -11.298 12.570 0.246 1.00 78.69 110 PHE A N 1
ATOM 870 C CA . PHE A 1 110 ? -11.681 12.749 -1.159 1.00 78.69 110 PHE A CA 1
ATOM 871 C C . PHE A 1 110 ? -12.364 14.101 -1.369 1.00 78.69 110 PHE A C 1
ATOM 873 O O . PHE A 1 110 ? -11.815 14.984 -2.017 1.00 78.69 110 PHE A O 1
ATOM 880 N N . SER A 1 111 ? -13.511 14.334 -0.719 1.00 75.62 111 SER A N 1
ATOM 881 C CA . SER A 1 111 ? -14.350 15.498 -1.059 1.00 75.62 111 SER A CA 1
ATOM 882 C C . SER A 1 111 ? -13.703 16.860 -0.776 1.00 75.62 111 SER A C 1
ATOM 884 O O . SER A 1 111 ? -14.019 17.855 -1.430 1.00 75.62 111 SER A O 1
ATOM 886 N N . ARG A 1 112 ? -12.816 16.929 0.226 1.00 66.06 112 ARG A N 1
ATOM 887 C CA . ARG A 1 112 ? -12.105 18.167 0.562 1.00 66.06 112 ARG A CA 1
ATOM 888 C C . ARG A 1 112 ? -10.960 18.462 -0.401 1.00 66.06 112 ARG A C 1
ATOM 890 O O . ARG A 1 112 ? -10.724 19.641 -0.645 1.00 66.06 112 ARG A O 1
ATOM 897 N N . LEU A 1 113 ? -10.320 17.439 -0.971 1.00 65.25 113 LEU A N 1
ATOM 898 C CA . LEU A 1 113 ? -9.238 17.624 -1.941 1.00 65.25 113 LEU A CA 1
ATOM 899 C C . LEU A 1 113 ? -9.778 18.206 -3.249 1.00 65.25 113 LEU A C 1
ATOM 901 O O . LEU A 1 113 ? -9.271 19.229 -3.707 1.00 65.25 113 LEU A O 1
ATOM 905 N N . ASP A 1 114 ? -10.897 17.666 -3.744 1.00 63.25 114 ASP A N 1
ATOM 906 C CA . ASP A 1 114 ? -11.576 18.181 -4.942 1.00 63.25 114 ASP A CA 1
ATOM 907 C C . ASP A 1 114 ? -11.939 19.672 -4.794 1.00 63.25 114 ASP A C 1
ATOM 909 O O . ASP A 1 114 ? -11.880 20.455 -5.744 1.00 63.25 114 ASP A O 1
ATOM 913 N N . CYS A 1 115 ? -12.307 20.094 -3.577 1.00 49.81 115 CYS A N 1
ATOM 914 C CA . CYS A 1 115 ? -12.661 21.483 -3.296 1.00 49.81 115 CYS A CA 1
ATOM 915 C C . CYS A 1 115 ? -11.448 22.423 -3.254 1.00 49.81 115 CYS A C 1
ATOM 917 O O . CYS A 1 115 ? -11.607 23.610 -3.544 1.00 49.81 115 CYS A O 1
ATOM 919 N N . GLU A 1 116 ? -10.268 21.948 -2.857 1.00 51.50 116 GLU A N 1
ATOM 920 C CA . GLU A 1 116 ? -9.052 22.767 -2.799 1.00 51.50 116 GLU A CA 1
ATOM 921 C C . GLU A 1 116 ? -8.374 22.870 -4.168 1.00 51.50 116 GLU A C 1
ATOM 923 O O . GLU A 1 116 ? -8.005 23.977 -4.565 1.00 51.50 116 GLU A O 1
ATOM 928 N N . GLU A 1 117 ? -8.328 21.782 -4.942 1.00 50.56 117 GLU A N 1
ATOM 929 C CA . GLU A 1 117 ? -7.871 21.819 -6.339 1.00 50.56 117 GLU A CA 1
ATOM 930 C C . GLU A 1 117 ? -8.777 22.697 -7.212 1.00 50.56 117 GLU A C 1
ATOM 932 O O . GLU A 1 117 ? -8.293 23.518 -7.995 1.00 50.56 117 GLU A O 1
ATOM 937 N N . ALA A 1 118 ? -10.100 22.639 -7.018 1.00 47.25 118 ALA A N 1
ATOM 938 C CA . ALA A 1 118 ? -11.010 23.553 -7.708 1.00 47.25 118 ALA A CA 1
ATOM 939 C C . ALA A 1 118 ? -10.736 25.029 -7.356 1.00 47.25 118 ALA A C 1
ATOM 941 O O . ALA A 1 118 ? -10.917 25.912 -8.196 1.00 47.25 118 ALA A O 1
ATOM 942 N N . ARG A 1 119 ? -10.278 25.324 -6.131 1.00 43.53 119 ARG A N 1
ATOM 943 C CA . ARG A 1 119 ? -9.970 26.695 -5.689 1.00 43.53 119 ARG A CA 1
ATOM 944 C C . ARG A 1 119 ? -8.628 27.198 -6.208 1.00 43.53 119 ARG A C 1
ATOM 946 O O . ARG A 1 119 ? -8.546 28.372 -6.571 1.00 43.53 119 ARG A O 1
ATOM 953 N N . SER A 1 120 ? -7.604 26.349 -6.275 1.00 46.25 120 SER A N 1
ATOM 954 C CA . SER A 1 120 ? -6.300 26.743 -6.822 1.00 46.25 120 SER A CA 1
ATOM 955 C C . SER A 1 120 ? -6.386 27.029 -8.325 1.00 46.25 120 SER A C 1
ATOM 957 O O . SER A 1 120 ? -5.812 28.014 -8.787 1.00 46.25 120 SER A O 1
ATOM 959 N N . HIS A 1 121 ? -7.202 26.277 -9.072 1.00 48.81 121 HIS A N 1
ATOM 960 C CA . HIS A 1 121 ? -7.462 26.563 -10.486 1.00 48.81 121 HIS A CA 1
ATOM 961 C C . HIS A 1 121 ? -8.409 27.756 -10.709 1.00 48.81 121 HIS A C 1
ATOM 963 O O . HIS A 1 121 ? -8.222 28.516 -11.662 1.00 48.81 121 HIS A O 1
ATOM 969 N N . ALA A 1 122 ? -9.382 27.991 -9.820 1.00 43.53 122 ALA A N 1
ATOM 970 C CA . ALA A 1 122 ? -10.297 29.132 -9.939 1.00 43.53 122 ALA A CA 1
ATOM 971 C C . ALA A 1 122 ? -9.648 30.492 -9.621 1.00 43.53 122 ALA A C 1
ATOM 973 O O . ALA A 1 122 ? -10.149 31.521 -10.071 1.00 43.53 122 ALA A O 1
ATOM 974 N N . SER A 1 123 ? -8.521 30.531 -8.900 1.00 40.09 123 SER A N 1
ATOM 975 C CA . SER A 1 123 ? -7.801 31.793 -8.664 1.00 40.09 123 SER A CA 1
ATOM 976 C C . SER A 1 123 ? -7.080 32.325 -9.914 1.00 40.09 123 SER A C 1
ATOM 978 O O . SER A 1 123 ? -6.616 33.465 -9.898 1.00 40.09 123 SER A O 1
ATOM 980 N N . GLY A 1 124 ? -6.976 31.528 -10.984 1.00 42.12 124 GLY A N 1
ATOM 981 C CA . GLY A 1 124 ? -6.253 31.898 -12.202 1.00 42.12 124 GLY A CA 1
ATOM 982 C C . GLY A 1 124 ? -7.091 32.553 -13.298 1.00 42.12 124 GLY A C 1
ATOM 983 O O . GLY A 1 124 ? -6.523 33.220 -14.151 1.00 42.12 124 GLY A O 1
ATOM 984 N N . ASN A 1 125 ? -8.417 32.402 -13.305 1.00 33.50 125 ASN A N 1
ATOM 985 C CA . ASN A 1 125 ? -9.256 32.994 -14.345 1.00 33.50 125 ASN A CA 1
ATOM 986 C C . ASN A 1 125 ? -10.655 33.269 -13.804 1.00 33.50 125 ASN A C 1
ATOM 988 O O . ASN A 1 125 ? -11.406 32.355 -13.470 1.00 33.50 125 ASN A O 1
ATOM 992 N N . GLY A 1 126 ? -11.011 34.550 -13.733 1.00 30.98 126 GLY A N 1
ATOM 993 C CA . GLY A 1 126 ? -12.352 34.977 -13.377 1.00 30.98 126 GLY A CA 1
ATOM 994 C C . GLY A 1 126 ? -13.375 34.467 -14.386 1.00 30.98 126 GLY A C 1
ATOM 995 O O . GLY A 1 126 ? -13.544 35.078 -15.431 1.00 30.98 126 GLY A O 1
ATOM 996 N N . LEU A 1 127 ? -14.066 33.376 -14.061 1.00 29.77 127 LEU A N 1
ATOM 997 C CA . LEU A 1 127 ? -15.499 33.198 -14.295 1.00 29.77 127 LEU A CA 1
ATOM 998 C C . LEU A 1 127 ? -15.998 31.916 -13.603 1.00 29.77 127 LEU A C 1
ATOM 1000 O O . LEU A 1 127 ? -15.421 30.843 -13.738 1.00 29.77 127 LEU A O 1
ATOM 1004 N N . LEU A 1 128 ? -17.095 32.080 -12.864 1.00 33.12 128 LEU A N 1
ATOM 1005 C CA . LEU A 1 128 ? -17.922 31.083 -12.177 1.00 33.12 128 LEU A CA 1
ATOM 1006 C C . LEU A 1 128 ? -18.076 29.730 -12.887 1.00 33.12 128 LEU A C 1
ATOM 1008 O O . LEU A 1 128 ? -18.438 29.710 -14.057 1.00 33.12 128 LEU A O 1
ATOM 1012 N N . LEU A 1 129 ? -18.055 28.643 -12.103 1.00 33.69 129 LEU A N 1
ATOM 1013 C CA . LEU A 1 129 ? -19.022 27.537 -12.210 1.00 33.69 129 LEU A CA 1
ATOM 1014 C C . LEU A 1 129 ? -19.082 26.726 -10.892 1.00 33.69 129 LEU A C 1
ATOM 1016 O O . LEU A 1 129 ? -18.110 26.062 -10.539 1.00 33.69 129 LEU A O 1
ATOM 1020 N N . PRO A 1 130 ? -20.212 26.732 -10.154 1.00 41.00 130 PRO A N 1
ATOM 1021 C CA . PRO A 1 130 ? -20.471 25.796 -9.069 1.00 41.00 130 PRO A CA 1
ATOM 1022 C C . PRO A 1 130 ? -21.287 24.613 -9.607 1.00 41.00 130 PRO A C 1
ATOM 1024 O O . PRO A 1 130 ? -22.483 24.738 -9.865 1.00 41.00 130 PRO A O 1
ATOM 1027 N N . LEU A 1 131 ? -20.656 23.452 -9.772 1.00 33.72 131 LEU A N 1
ATOM 1028 C CA . LEU A 1 131 ? -21.340 22.205 -10.132 1.00 33.72 131 LEU A CA 1
ATOM 1029 C C . LEU A 1 131 ? -20.900 21.055 -9.216 1.00 33.72 131 LEU A C 1
ATOM 1031 O O . LEU A 1 131 ? -20.476 20.004 -9.675 1.00 33.72 131 LEU A O 1
ATOM 1035 N N . CYS A 1 132 ? -21.058 21.225 -7.900 1.00 35.12 132 CYS A N 1
ATOM 1036 C CA . CYS A 1 132 ? -21.195 20.061 -7.022 1.00 35.12 132 CYS A CA 1
ATOM 1037 C C . CYS A 1 132 ? -22.633 19.541 -7.145 1.00 35.12 132 CYS A C 1
ATOM 1039 O O . CYS A 1 132 ? -23.596 20.208 -6.762 1.00 35.12 132 CYS A O 1
ATOM 1041 N N . HIS A 1 133 ? -22.751 18.369 -7.765 1.00 36.78 133 HIS A N 1
ATOM 1042 C CA . HIS A 1 133 ? -23.975 17.689 -8.174 1.00 36.78 133 HIS A CA 1
ATOM 1043 C C . HIS A 1 133 ? -25.140 17.766 -7.170 1.00 36.78 133 HIS A C 1
ATOM 1045 O O . HIS A 1 133 ? -25.110 17.222 -6.067 1.00 36.78 133 HIS A O 1
ATOM 1051 N N . ARG A 1 134 ? -26.237 18.379 -7.628 1.00 32.50 134 ARG A N 1
ATOM 1052 C CA . ARG A 1 134 ? -27.569 18.321 -7.018 1.00 32.50 134 ARG A CA 1
ATOM 1053 C C . ARG A 1 134 ? -28.172 16.934 -7.285 1.00 32.50 134 ARG A C 1
ATOM 1055 O O . ARG A 1 134 ? -28.339 16.555 -8.443 1.00 32.50 134 ARG A O 1
ATOM 1062 N N . LYS A 1 135 ? -28.483 16.197 -6.210 1.00 34.38 135 LYS A N 1
ATOM 1063 C CA . LYS A 1 135 ? -29.191 14.902 -6.205 1.00 34.38 135 LYS A CA 1
ATOM 1064 C C . LYS A 1 135 ? -30.383 14.920 -7.173 1.00 34.38 135 LYS A C 1
ATOM 1066 O O . LYS A 1 135 ? -31.264 15.770 -7.032 1.00 34.38 135 LYS A O 1
ATOM 1071 N N . ARG A 1 136 ? -30.419 13.984 -8.128 1.00 37.09 136 ARG A N 1
ATOM 1072 C CA . ARG A 1 136 ? -31.648 13.655 -8.862 1.00 37.09 136 ARG A CA 1
ATOM 1073 C C . ARG A 1 136 ? -32.513 12.775 -7.961 1.00 37.09 136 ARG A C 1
ATOM 1075 O O . ARG A 1 136 ? -32.032 11.767 -7.449 1.00 37.09 136 ARG A O 1
ATOM 1082 N N . SER A 1 137 ? -33.724 13.274 -7.720 1.00 51.75 137 SER A N 1
ATOM 1083 C CA . SER A 1 137 ? -34.856 12.573 -7.112 1.00 51.75 137 SER A CA 1
ATOM 1084 C C . SER A 1 137 ? -35.278 11.365 -7.936 1.00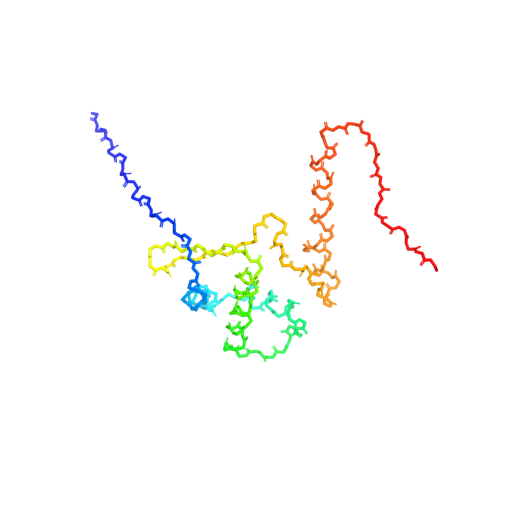 51.75 137 SER A C 1
ATOM 1086 O O . SER A 1 137 ? -34.986 11.361 -9.153 1.00 51.75 137 SER A O 1
#

Mean predicted aligned error: 12.03 Å

Radius of gyration: 20.36 Å; Cα contacts (8 Å, |Δi|>4): 118; chains: 1; bounding box: 74×46×32 Å

pLDDT: mean 80.48, std 21.5, range [29.77, 98.19]

Solvent-accessible surface area (backbone atoms only — not comparable to full-atom values): 8580 Å² total; per-residue (Å²): 137,81,81,76,77,74,72,79,73,79,77,76,66,76,42,80,52,86,59,56,67,61,48,31,56,38,49,44,60,77,45,66,86,34,66,67,56,55,51,50,55,27,41,73,67,68,42,62,89,85,59,90,75,55,70,68,58,52,43,49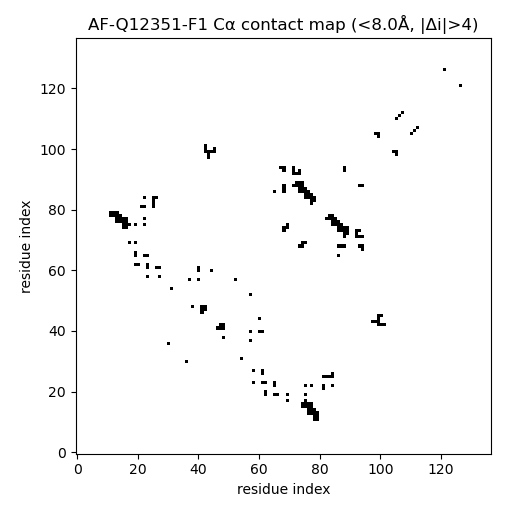,51,50,38,50,48,51,45,54,38,48,76,43,66,18,51,34,36,32,27,76,91,52,77,38,70,50,74,48,59,42,95,94,31,61,77,81,86,70,80,44,90,42,67,68,57,38,43,63,74,46,60,47,50,60,56,49,56,53,48,65,59,50,75,75,52,99,70,90,84,93,78,81,82,78,83,82,131

Nearest PDB structures (foldseek):
  1s7f-assembly1_A-2  TM=3.292E-01  e=1.513E+00  Salmonella enterica subsp. enterica serovar Typhimurium str. LT2

Organism: Saccharomyces cerevisiae (strain ATCC 204508 / S288c) (NCBI:txid559292)

Foldseek 3Di:
DDPPPPPPPPDWDKDWDPPLPLLLVLVLVVCVPPPVLVVVLCQQVQHPPPDDDDSVRSSVSSSVVSVLQVVLVWIWMATDSRNDIDIDHDVVSDDPDDHGPDPVCCCVPPVVVVVVVVVVVCVPDDDDDDCPDDDDD